Protein AF-A0A7Y2FNI1-F1 (afdb_monomer_lite)

Structure (mmCIF, N/CA/C/O backbone):
data_AF-A0A7Y2FNI1-F1
#
_entry.id   AF-A0A7Y2FNI1-F1
#
loop_
_atom_site.group_PDB
_atom_site.id
_atom_site.type_symbol
_atom_site.label_atom_id
_atom_site.label_alt_id
_atom_site.label_comp_id
_atom_site.label_asym_id
_atom_site.label_entity_id
_atom_site.label_seq_id
_atom_site.pdbx_PDB_ins_code
_atom_site.Cartn_x
_atom_site.Cartn_y
_atom_site.Cartn_z
_atom_site.occupancy
_atom_site.B_iso_or_equiv
_atom_site.auth_seq_id
_atom_site.auth_comp_id
_atom_site.auth_asym_id
_atom_site.auth_atom_id
_atom_site.pdbx_PDB_model_num
ATOM 1 N N . MET A 1 1 ? 23.665 -2.344 18.183 1.00 38.59 1 MET A N 1
ATOM 2 C CA . MET A 1 1 ? 23.644 -3.792 17.888 1.00 38.59 1 MET A CA 1
ATOM 3 C C . MET A 1 1 ? 22.760 -4.470 18.927 1.00 38.59 1 MET A C 1
ATOM 5 O O . MET A 1 1 ? 23.181 -4.604 20.062 1.00 38.59 1 MET A O 1
ATOM 9 N N . LEU A 1 2 ? 21.514 -4.794 18.573 1.00 38.06 2 LEU A N 1
ATOM 10 C CA . LEU A 1 2 ? 20.524 -5.437 19.449 1.00 38.06 2 LEU A CA 1
ATOM 11 C C . LEU A 1 2 ? 19.905 -6.612 18.679 1.00 38.06 2 LEU A C 1
ATOM 13 O O . LEU A 1 2 ? 18.823 -6.511 18.116 1.00 38.06 2 LEU A O 1
ATOM 17 N N . HIS A 1 3 ? 20.647 -7.713 18.609 1.00 41.38 3 HIS A N 1
ATOM 18 C CA . HIS A 1 3 ? 20.169 -9.014 18.148 1.00 41.38 3 HIS A CA 1
ATOM 19 C C . HIS A 1 3 ? 20.350 -9.983 19.311 1.00 41.38 3 HIS A C 1
ATOM 21 O O . HIS A 1 3 ? 21.485 -10.358 19.574 1.00 41.38 3 HIS A O 1
ATOM 27 N N . ALA A 1 4 ? 19.263 -10.325 20.015 1.00 44.88 4 ALA A N 1
ATOM 28 C CA . ALA A 1 4 ? 19.059 -11.611 20.707 1.00 44.88 4 ALA A CA 1
ATOM 29 C C . ALA A 1 4 ? 17.955 -11.503 21.775 1.00 44.88 4 ALA A C 1
ATOM 31 O O . ALA A 1 4 ? 18.249 -11.418 22.962 1.00 44.88 4 ALA A O 1
ATOM 32 N N . ARG A 1 5 ? 16.671 -11.545 21.387 1.00 44.91 5 ARG A N 1
ATOM 33 C CA . ARG A 1 5 ? 15.574 -11.882 22.327 1.00 44.91 5 ARG A CA 1
ATOM 34 C C . ARG A 1 5 ? 14.490 -12.783 21.712 1.00 44.91 5 ARG A C 1
ATOM 36 O O . ARG A 1 5 ? 13.343 -12.717 22.123 1.00 44.91 5 ARG A O 1
ATOM 43 N N . PHE A 1 6 ? 14.854 -13.648 20.760 1.00 43.12 6 PHE A N 1
ATOM 44 C CA . PHE A 1 6 ? 13.922 -14.613 20.142 1.00 43.12 6 PHE A CA 1
ATOM 45 C C . PHE A 1 6 ? 14.149 -16.087 20.532 1.00 43.12 6 PHE A C 1
ATOM 47 O O . PHE A 1 6 ? 13.402 -16.953 20.097 1.00 43.12 6 PHE A O 1
ATOM 54 N N . ALA A 1 7 ? 15.126 -16.406 21.385 1.00 39.47 7 ALA A N 1
ATOM 55 C CA . ALA A 1 7 ? 15.534 -17.796 21.634 1.00 39.47 7 ALA A CA 1
ATOM 56 C C . ALA A 1 7 ? 14.990 -18.429 22.934 1.00 39.47 7 ALA A C 1
ATOM 58 O O . ALA A 1 7 ? 15.611 -19.344 23.466 1.00 39.47 7 ALA A O 1
ATOM 59 N N . ALA A 1 8 ? 13.863 -17.957 23.477 1.00 40.62 8 ALA A N 1
ATOM 60 C CA . ALA A 1 8 ? 13.325 -18.485 24.742 1.00 40.62 8 ALA A CA 1
ATOM 61 C C . ALA A 1 8 ? 12.080 -19.379 24.595 1.00 40.62 8 ALA A C 1
ATOM 63 O O . ALA A 1 8 ? 11.572 -19.856 25.603 1.00 40.62 8 ALA A O 1
ATOM 64 N N . TRP A 1 9 ? 11.581 -19.623 23.377 1.00 45.25 9 TRP A N 1
ATOM 65 C CA . TRP A 1 9 ? 10.277 -20.279 23.186 1.00 45.25 9 TRP A CA 1
ATOM 66 C C . TRP A 1 9 ? 10.326 -21.749 22.735 1.00 45.25 9 TRP A C 1
ATOM 68 O O . TRP A 1 9 ? 9.286 -22.372 22.572 1.00 45.25 9 TRP A O 1
ATOM 78 N N . LEU A 1 10 ? 11.514 -22.338 22.560 1.00 49.41 10 LEU A N 1
ATOM 79 C CA . LEU A 1 10 ? 11.667 -23.724 22.093 1.00 49.41 10 LEU A CA 1
ATOM 80 C C . LEU A 1 10 ? 12.663 -24.510 22.947 1.00 49.41 10 LEU A C 1
ATOM 82 O O . LEU A 1 10 ? 13.714 -24.935 22.469 1.00 49.41 10 LEU A O 1
ATOM 86 N N . ARG A 1 11 ? 12.340 -24.733 24.222 1.00 34.56 11 ARG A N 1
ATOM 87 C CA . ARG A 1 11 ? 12.995 -25.800 24.983 1.00 34.56 11 ARG A CA 1
ATOM 88 C C . ARG A 1 11 ? 11.937 -26.757 25.515 1.00 34.56 11 ARG A C 1
ATOM 90 O O . ARG A 1 11 ? 11.297 -26.498 26.525 1.00 34.56 11 ARG A O 1
ATOM 97 N N . SER A 1 12 ? 11.755 -27.847 24.774 1.00 39.91 12 SER A N 1
ATOM 98 C CA . SER A 1 12 ? 11.073 -29.046 25.248 1.00 39.91 12 SER A CA 1
ATOM 99 C C . SER A 1 12 ? 11.993 -29.715 26.265 1.00 39.91 12 SER A C 1
ATOM 101 O O . SER A 1 12 ? 13.094 -30.129 25.908 1.00 39.91 12 SER A O 1
ATOM 103 N N . ALA A 1 13 ? 11.578 -29.762 27.526 1.00 36.84 13 ALA A N 1
ATOM 104 C CA . ALA A 1 13 ? 12.249 -30.525 28.567 1.00 36.84 13 ALA A CA 1
ATOM 105 C C . ALA A 1 13 ? 11.285 -31.618 29.035 1.00 36.84 13 ALA A C 1
ATOM 107 O O . ALA A 1 13 ? 10.351 -31.351 29.787 1.00 36.84 13 ALA A O 1
ATOM 108 N N . SER A 1 14 ? 11.503 -32.832 28.537 1.00 36.66 14 SER A N 1
ATOM 109 C CA . SER A 1 14 ? 11.112 -34.060 29.224 1.00 36.66 14 SER A CA 1
ATOM 110 C C . SER A 1 14 ? 12.383 -34.619 29.837 1.00 36.66 14 SER A C 1
ATOM 112 O O . SER A 1 14 ? 13.355 -34.820 29.114 1.00 36.66 14 SER A O 1
ATOM 114 N N . ASP A 1 15 ? 12.408 -34.742 31.159 1.00 37.00 15 ASP A N 1
ATOM 115 C CA . ASP A 1 15 ? 12.504 -36.033 31.848 1.00 37.00 15 ASP A CA 1
ATOM 116 C C . ASP A 1 15 ? 12.409 -35.779 33.363 1.00 37.00 15 ASP A C 1
ATOM 118 O O . ASP A 1 15 ? 13.076 -34.912 33.925 1.00 37.00 15 ASP A O 1
ATOM 122 N N . ALA A 1 16 ? 11.475 -36.480 34.001 1.00 35.62 16 ALA A N 1
ATOM 123 C CA . ALA A 1 16 ? 11.151 -36.432 35.430 1.00 35.62 16 ALA A CA 1
ATOM 124 C C . ALA A 1 16 ? 11.892 -37.570 36.181 1.00 35.62 16 ALA A C 1
ATOM 126 O O . ALA A 1 16 ? 12.586 -38.341 35.517 1.00 35.62 16 ALA A O 1
ATOM 127 N N . PRO A 1 17 ? 11.625 -37.871 37.474 1.00 57.72 17 PRO A N 1
ATOM 128 C CA . PRO A 1 17 ? 11.265 -37.050 38.650 1.00 57.72 17 PRO A CA 1
ATOM 129 C C . PRO A 1 17 ? 12.126 -37.394 39.902 1.00 57.72 17 PRO A C 1
ATOM 131 O O . PRO A 1 17 ? 12.690 -38.473 39.973 1.00 57.72 17 PRO A O 1
ATOM 134 N N . GLU A 1 18 ? 12.135 -36.547 40.941 1.00 33.44 18 GLU A N 1
ATOM 135 C CA . GLU A 1 18 ? 12.255 -36.940 42.373 1.00 33.44 18 GLU A CA 1
ATOM 136 C C . GLU A 1 18 ? 11.981 -35.685 43.238 1.00 33.44 18 GLU A C 1
ATOM 138 O O . GLU A 1 18 ? 12.605 -34.648 43.039 1.00 33.44 18 GLU A O 1
ATOM 143 N N . SER A 1 19 ? 10.819 -35.593 43.906 1.00 37.69 19 SER A N 1
ATOM 144 C CA . SER A 1 19 ? 10.563 -35.875 45.341 1.00 37.69 19 SER A CA 1
ATOM 145 C C . SER A 1 19 ? 11.470 -35.056 46.287 1.00 37.69 19 SER A C 1
ATOM 147 O O . SER A 1 19 ? 12.682 -35.116 46.164 1.00 37.69 19 SER A O 1
ATOM 149 N N . SER A 1 20 ? 11.013 -34.279 47.270 1.00 41.91 20 SER A N 1
ATOM 150 C CA . SER A 1 20 ? 9.740 -34.221 47.985 1.00 41.91 20 SER A CA 1
ATOM 151 C C . SER A 1 20 ? 9.609 -32.869 48.710 1.00 41.91 20 SER A C 1
ATOM 153 O O . SER A 1 20 ? 10.580 -32.128 48.850 1.00 41.91 20 SER A O 1
ATOM 155 N N . ASP A 1 21 ? 8.391 -32.622 49.183 1.00 41.91 21 ASP A N 1
ATOM 156 C CA . ASP A 1 21 ? 8.018 -31.733 50.281 1.00 41.91 21 ASP A CA 1
ATOM 157 C C . ASP A 1 21 ? 8.122 -30.211 50.122 1.00 41.91 21 ASP A C 1
ATOM 159 O O . ASP A 1 21 ? 9.176 -29.581 50.110 1.00 41.91 21 ASP A O 1
ATOM 163 N N . GLY A 1 22 ? 6.931 -29.607 50.166 1.00 47.88 22 GLY A N 1
ATOM 164 C CA . GLY A 1 22 ? 6.750 -28.234 50.615 1.00 47.88 22 GLY A CA 1
ATOM 165 C C . GLY A 1 22 ? 6.473 -27.232 49.505 1.00 47.88 22 GLY A C 1
ATOM 166 O O . GLY A 1 22 ? 7.314 -26.381 49.237 1.00 47.88 22 GLY A O 1
ATOM 167 N N . ARG A 1 23 ? 5.272 -27.294 48.908 1.00 40.66 23 ARG A N 1
ATOM 168 C CA . ARG A 1 23 ? 4.500 -26.137 48.389 1.00 40.66 23 ARG A CA 1
ATOM 169 C C . ARG A 1 23 ? 3.162 -26.611 47.808 1.00 40.66 23 ARG A C 1
ATOM 171 O O . ARG A 1 23 ? 2.952 -26.667 46.602 1.00 40.66 23 ARG A O 1
ATOM 178 N N . GLN A 1 24 ? 2.236 -26.960 48.696 1.00 50.84 24 GLN A N 1
ATOM 179 C CA . GLN A 1 24 ? 0.811 -26.979 48.370 1.00 50.84 24 GLN A CA 1
ATOM 180 C C . GLN A 1 24 ? 0.297 -25.534 48.355 1.00 50.84 24 GLN A C 1
ATOM 182 O O . GLN A 1 24 ? 0.048 -24.964 49.411 1.00 50.84 24 GLN A O 1
ATOM 187 N N . ALA A 1 25 ? 0.220 -24.943 47.163 1.00 49.81 25 ALA A N 1
ATOM 188 C CA . ALA A 1 25 ? -0.716 -23.893 46.732 1.00 49.81 25 ALA A CA 1
ATOM 189 C C . ALA A 1 25 ? -0.220 -23.358 45.376 1.00 49.81 25 ALA A C 1
ATOM 191 O O . ALA A 1 25 ? 0.980 -23.152 45.243 1.00 49.81 25 ALA A O 1
ATOM 192 N N . TYR A 1 26 ? -1.128 -23.092 44.427 1.00 47.94 26 TYR A N 1
ATOM 193 C CA . TYR A 1 26 ? -0.936 -22.400 43.127 1.00 47.94 26 TYR A CA 1
ATOM 194 C C . TYR A 1 26 ? -0.986 -23.187 41.804 1.00 47.94 26 TYR A C 1
ATOM 196 O O . TYR A 1 26 ? -0.573 -22.635 40.789 1.00 47.94 26 TYR A O 1
ATOM 204 N N . HIS A 1 27 ? -1.558 -24.395 41.716 1.00 41.38 27 HIS A N 1
ATOM 205 C CA . HIS A 1 27 ? -1.738 -25.028 40.388 1.00 41.38 27 HIS A CA 1
ATOM 206 C C . HIS A 1 27 ? -3.110 -25.658 40.096 1.00 41.38 27 HIS A C 1
ATOM 208 O O . HIS A 1 27 ? -3.254 -26.315 39.067 1.00 41.38 27 HIS A O 1
ATOM 214 N N . SER A 1 28 ? -4.139 -25.433 40.918 1.00 41.34 28 SER A N 1
ATOM 215 C CA . SER A 1 28 ? -5.481 -25.979 40.651 1.00 41.34 28 SER A CA 1
ATOM 216 C C . SER A 1 28 ? -6.312 -25.193 39.628 1.00 41.34 28 SER A C 1
ATOM 218 O O . SER A 1 28 ? -7.216 -25.774 39.041 1.00 41.34 28 SER A O 1
ATOM 220 N N . ASP A 1 29 ? -5.982 -23.934 39.324 1.00 45.41 29 ASP A N 1
ATOM 221 C CA . ASP A 1 29 ? -6.960 -23.043 38.666 1.00 45.41 29 ASP A CA 1
ATOM 222 C C . ASP A 1 29 ? -6.675 -22.780 37.174 1.00 45.41 29 ASP A C 1
ATOM 224 O O . ASP A 1 29 ? -7.366 -22.005 36.522 1.00 45.41 29 ASP A O 1
ATOM 228 N N . ILE A 1 30 ? -5.668 -23.431 36.576 1.00 46.47 30 ILE A N 1
ATOM 229 C CA . ILE A 1 30 ? -5.339 -23.218 35.149 1.00 46.47 30 ILE A CA 1
ATOM 230 C C . ILE A 1 30 ? -6.313 -23.961 34.215 1.00 46.47 30 ILE A C 1
ATOM 232 O O . ILE A 1 30 ? -6.437 -23.609 33.044 1.00 46.47 30 ILE A O 1
ATOM 236 N N . ARG A 1 31 ? -7.033 -24.979 34.708 1.00 43.94 31 ARG A N 1
ATOM 237 C CA . ARG A 1 31 ? -7.965 -25.776 33.887 1.00 43.94 31 ARG A CA 1
ATOM 238 C C . ARG A 1 31 ? -9.386 -25.210 33.796 1.00 43.94 31 ARG A C 1
ATOM 240 O O . ARG A 1 31 ? -10.165 -25.736 33.011 1.00 43.94 31 ARG A O 1
ATOM 247 N N . GLU A 1 32 ? -9.691 -24.131 34.516 1.00 44.28 32 GLU A N 1
ATOM 248 C CA . GLU A 1 32 ? -10.993 -23.444 34.464 1.00 44.28 32 GLU A CA 1
ATOM 249 C C . GLU A 1 32 ? -10.918 -22.020 33.906 1.00 44.28 32 GLU A C 1
ATOM 251 O O . GLU A 1 32 ? -11.880 -21.263 33.987 1.00 44.28 32 GLU A O 1
ATOM 256 N N . LEU A 1 33 ? -9.836 -21.669 33.208 1.00 42.22 33 LEU A N 1
ATOM 257 C CA . LEU A 1 33 ? -9.948 -20.642 32.176 1.00 42.22 33 LEU A CA 1
ATOM 258 C C . LEU A 1 33 ? -10.672 -21.275 30.983 1.00 42.22 33 LEU A C 1
ATOM 260 O O . LEU A 1 33 ? -10.068 -21.565 29.948 1.00 42.22 33 LEU A O 1
ATOM 264 N N . SER A 1 34 ? -11.981 -21.523 31.132 1.00 42.56 34 SER A N 1
ATOM 265 C CA . SER A 1 34 ? -12.841 -21.567 29.958 1.00 42.56 34 SER A CA 1
ATOM 266 C C . SER A 1 34 ? -12.546 -20.282 29.209 1.00 42.56 34 SER A C 1
ATOM 268 O O . SER A 1 34 ? -12.574 -19.214 29.822 1.00 42.56 34 SER A O 1
ATOM 270 N N . ALA A 1 35 ? -12.192 -20.377 27.928 1.00 43.19 35 ALA A N 1
ATOM 271 C CA . ALA A 1 35 ? -12.181 -19.202 27.081 1.00 43.19 35 ALA A CA 1
ATOM 272 C C . ALA A 1 35 ? -13.551 -18.551 27.272 1.00 43.19 35 ALA A C 1
ATOM 274 O O . ALA A 1 35 ? -14.548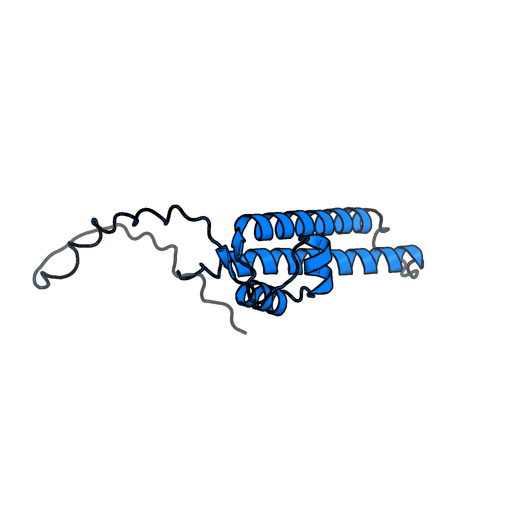 -19.139 26.845 1.00 43.19 35 ALA A O 1
ATOM 275 N N . ASP A 1 36 ? -13.590 -17.422 27.993 1.00 39.41 36 ASP A N 1
ATOM 276 C CA . ASP A 1 36 ? -14.797 -16.620 28.135 1.00 39.41 36 ASP A CA 1
ATOM 277 C C . ASP A 1 36 ? -15.415 -16.550 26.746 1.00 39.41 36 ASP A C 1
ATOM 279 O O . ASP A 1 36 ? -14.657 -16.332 25.790 1.00 39.41 36 ASP A O 1
ATOM 283 N N . PRO A 1 37 ? -16.718 -16.837 26.591 1.00 43.94 37 PRO A N 1
ATOM 284 C CA . PRO A 1 37 ? -17.359 -16.821 25.291 1.00 43.94 37 PRO A CA 1
ATOM 285 C C . PRO A 1 37 ? -17.011 -15.484 24.657 1.00 43.94 37 PRO A C 1
ATOM 287 O O . PRO A 1 37 ? -17.417 -14.435 25.155 1.00 43.94 37 PRO A O 1
ATOM 290 N N . TRP A 1 38 ? -16.157 -15.536 23.632 1.00 41.09 38 TRP A N 1
ATOM 291 C CA . TRP A 1 38 ? -15.653 -14.348 22.971 1.00 41.09 38 TRP A CA 1
ATOM 292 C C . TRP A 1 38 ? -16.890 -13.556 22.594 1.00 41.09 38 TRP A C 1
ATOM 294 O O . TRP A 1 38 ? -17.772 -14.104 21.929 1.00 41.09 38 TRP A O 1
ATOM 304 N N . SER A 1 39 ? -16.972 -12.333 23.119 1.00 45.00 39 SER A N 1
ATOM 305 C CA . SER A 1 39 ? -18.027 -11.365 22.854 1.00 45.00 39 SER A CA 1
ATOM 306 C C . SER A 1 39 ? -18.577 -11.580 21.448 1.00 45.00 39 SER A C 1
ATOM 308 O O . SER A 1 39 ? -17.846 -11.506 20.462 1.00 45.00 39 SER A O 1
ATOM 310 N N . THR A 1 40 ? -19.867 -11.908 21.346 1.00 49.12 40 THR A N 1
ATOM 311 C CA . THR A 1 40 ? -20.567 -12.136 20.066 1.00 49.12 40 THR A CA 1
ATOM 312 C C . THR A 1 40 ? -20.549 -10.900 19.155 1.00 49.12 40 THR A C 1
ATOM 314 O O . THR A 1 40 ? -21.081 -10.926 18.044 1.00 49.12 40 THR A O 1
ATOM 317 N N . HIS A 1 41 ? -19.974 -9.796 19.630 1.00 55.09 41 HIS A N 1
ATOM 318 C CA . HIS A 1 41 ? -19.783 -8.561 18.907 1.00 55.09 41 HIS A CA 1
ATOM 319 C C . HIS A 1 41 ? -18.457 -8.604 18.142 1.00 55.09 41 HIS A C 1
ATOM 321 O O . HIS A 1 41 ? -17.384 -8.789 18.710 1.00 55.09 41 HIS A O 1
ATOM 327 N N . LEU A 1 42 ? -18.538 -8.413 16.822 1.00 57.53 42 LEU A N 1
ATOM 328 C CA . LEU A 1 42 ? -17.356 -8.254 15.977 1.00 57.53 42 LEU A CA 1
ATOM 329 C C . LEU A 1 42 ? -16.461 -7.127 16.528 1.00 57.53 42 LEU A C 1
ATOM 331 O O . LEU A 1 42 ? -16.985 -6.077 16.929 1.00 57.53 42 LEU A O 1
ATOM 335 N N . PRO A 1 43 ? -15.125 -7.298 16.514 1.00 66.25 43 PRO A N 1
ATOM 336 C CA . PRO A 1 43 ? -14.201 -6.271 16.970 1.00 66.25 43 PRO A CA 1
ATOM 337 C C . PRO A 1 43 ? -14.471 -4.979 16.204 1.00 66.25 43 PRO A C 1
ATOM 339 O O . PRO A 1 43 ? -14.479 -4.954 14.972 1.00 66.25 43 PRO A O 1
ATOM 342 N N . THR A 1 44 ? -14.729 -3.901 16.935 1.00 73.00 44 THR A N 1
ATOM 343 C CA . THR A 1 44 ? -15.128 -2.631 16.338 1.00 73.00 44 THR A CA 1
ATOM 344 C C . THR A 1 44 ? -14.029 -1.601 16.537 1.00 73.00 44 THR A C 1
ATOM 346 O O . THR A 1 44 ? -13.678 -1.272 17.667 1.00 73.00 44 THR A O 1
ATOM 349 N N . ALA A 1 45 ? -13.482 -1.086 15.437 1.00 75.06 45 ALA A N 1
ATOM 350 C CA . ALA A 1 45 ? -12.437 -0.073 15.487 1.00 75.06 45 ALA A CA 1
ATOM 351 C C . ALA A 1 45 ? -13.062 1.302 15.763 1.00 75.06 45 ALA A C 1
ATOM 353 O O . ALA A 1 45 ? -13.948 1.740 15.017 1.00 75.06 45 ALA A O 1
ATOM 354 N N . ARG A 1 46 ? -12.590 1.997 16.808 1.00 81.75 46 ARG A N 1
ATOM 355 C CA . ARG A 1 46 ? -12.986 3.388 17.076 1.00 81.75 46 ARG A CA 1
ATOM 356 C C . ARG A 1 46 ? -12.162 4.330 16.196 1.00 81.75 46 ARG A C 1
ATOM 358 O O . ARG A 1 46 ? -11.016 4.045 15.852 1.00 81.75 46 ARG A O 1
ATOM 365 N N . GLY A 1 47 ? -12.699 5.507 15.873 1.00 82.12 47 GLY A N 1
ATOM 366 C CA . GLY A 1 47 ? -12.003 6.493 15.029 1.00 82.12 47 GLY A CA 1
ATOM 367 C C . GLY A 1 47 ? -10.581 6.851 15.499 1.00 82.12 47 GLY A C 1
ATOM 368 O O . GLY A 1 47 ? -9.668 6.947 14.678 1.00 82.12 47 GLY A O 1
ATOM 369 N N . ARG A 1 48 ? -10.363 6.976 16.818 1.00 83.56 48 ARG A N 1
ATOM 370 C CA . ARG A 1 48 ? -9.040 7.250 17.419 1.00 83.56 48 ARG A CA 1
ATOM 371 C C . ARG A 1 48 ? -8.017 6.160 17.112 1.00 83.56 48 ARG A C 1
ATOM 373 O O . ARG A 1 48 ? -6.826 6.431 16.943 1.00 83.56 48 ARG A O 1
ATOM 380 N N . ASP A 1 49 ? -8.480 4.928 17.054 1.00 84.50 49 ASP A N 1
ATOM 381 C CA . ASP A 1 49 ? -7.612 3.793 16.858 1.00 84.50 49 ASP A CA 1
ATOM 382 C C . ASP A 1 49 ? -7.174 3.652 15.409 1.00 84.50 49 ASP A C 1
ATOM 384 O O . ASP A 1 49 ? -6.002 3.404 15.129 1.00 84.50 49 ASP A O 1
ATOM 388 N N . VAL A 1 50 ? -8.110 3.888 14.488 1.00 87.31 50 VAL A N 1
ATOM 389 C CA . VAL A 1 50 ? -7.817 3.965 13.058 1.00 87.31 50 VAL A CA 1
ATOM 390 C C . VAL A 1 50 ? -6.806 5.081 12.798 1.00 87.31 50 VAL A C 1
ATOM 392 O O . VAL A 1 50 ? -5.813 4.852 12.114 1.00 87.31 50 VAL A O 1
ATOM 395 N N . GLN A 1 51 ? -6.981 6.254 13.417 1.00 88.38 51 GLN A N 1
ATOM 396 C CA . GLN A 1 51 ? -6.010 7.353 13.327 1.00 88.38 51 GLN A CA 1
ATOM 397 C C . GLN A 1 51 ? -4.627 6.962 13.864 1.00 88.38 51 GLN A C 1
ATOM 399 O O . GLN A 1 51 ? -3.609 7.295 13.257 1.00 88.38 51 GLN A O 1
ATOM 404 N N . SER A 1 52 ? -4.578 6.234 14.980 1.00 88.50 52 SER A N 1
ATOM 405 C CA . SER A 1 52 ? -3.317 5.775 15.573 1.00 88.50 52 SER A CA 1
ATOM 406 C C . SER A 1 52 ? -2.621 4.744 14.676 1.00 88.50 52 SER A C 1
ATOM 408 O O . SER A 1 52 ? -1.419 4.848 14.433 1.00 88.50 52 SER A O 1
ATOM 410 N N . ALA A 1 53 ? -3.371 3.791 14.115 1.00 90.44 53 ALA A N 1
ATOM 411 C CA . ALA A 1 53 ? -2.860 2.811 13.157 1.00 90.44 53 ALA A CA 1
ATOM 412 C C . ALA A 1 53 ? -2.336 3.478 11.876 1.00 90.44 53 ALA A C 1
ATOM 414 O O . ALA A 1 53 ? -1.266 3.116 11.386 1.00 90.44 53 ALA A O 1
A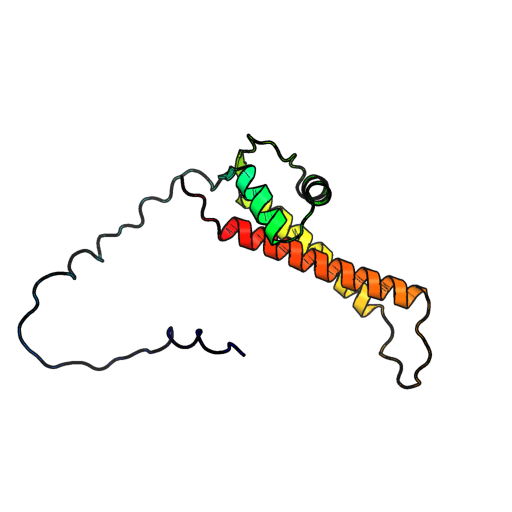TOM 415 N N . MET A 1 54 ? -3.042 4.484 11.357 1.00 91.50 54 MET A N 1
ATOM 416 C CA . MET A 1 54 ? -2.595 5.283 10.214 1.00 91.50 54 MET A CA 1
ATOM 417 C C . MET A 1 54 ? -1.287 6.018 10.497 1.00 91.50 54 MET A C 1
ATOM 419 O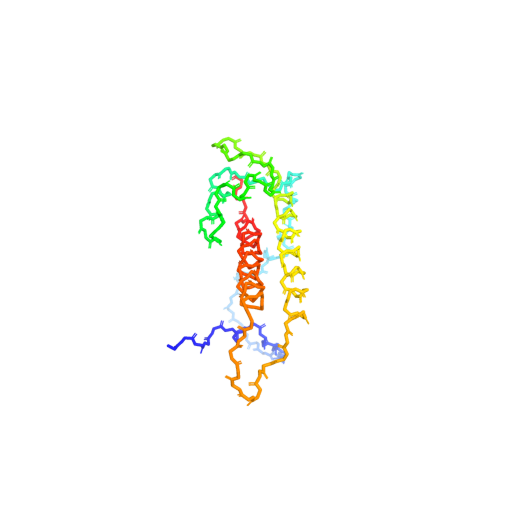 O . MET A 1 54 ? -0.357 5.956 9.698 1.00 91.50 54 MET A O 1
ATOM 423 N N . TRP A 1 55 ? -1.189 6.672 11.657 1.00 90.19 55 TRP A N 1
ATOM 424 C CA . TRP A 1 55 ? 0.026 7.374 12.063 1.00 90.19 55 TRP A CA 1
ATOM 425 C C . TRP A 1 55 ? 1.232 6.431 12.138 1.00 90.19 55 TRP A C 1
ATOM 427 O O . TRP A 1 55 ? 2.296 6.743 11.610 1.00 90.19 55 TRP A O 1
ATOM 437 N N . LEU A 1 56 ? 1.055 5.252 12.743 1.00 90.38 56 LEU A N 1
ATOM 438 C CA . LEU A 1 56 ? 2.116 4.249 12.878 1.00 90.38 56 LEU A CA 1
ATOM 439 C C . LEU A 1 56 ? 2.536 3.626 11.541 1.00 90.38 56 LEU A C 1
ATOM 441 O O . LEU A 1 56 ? 3.692 3.242 11.379 1.00 90.38 56 LEU A O 1
ATOM 445 N N . SER A 1 57 ? 1.607 3.516 10.594 1.00 91.44 57 SER A N 1
ATOM 446 C CA . SER A 1 57 ? 1.848 2.913 9.278 1.00 91.44 57 SER A CA 1
ATOM 447 C C . SER A 1 57 ? 2.281 3.912 8.204 1.00 91.44 57 SER A C 1
ATOM 449 O O . SER A 1 57 ? 2.769 3.501 7.153 1.00 91.44 57 SER A O 1
ATOM 451 N N . GLY A 1 58 ? 2.129 5.215 8.452 1.00 92.25 58 GLY A N 1
ATOM 452 C CA . GLY A 1 58 ? 2.397 6.261 7.467 1.00 92.25 58 GLY A CA 1
ATOM 453 C C . GLY A 1 58 ? 1.323 6.385 6.380 1.00 92.25 58 GLY A C 1
ATOM 454 O O . GLY A 1 58 ? 1.598 6.961 5.329 1.00 92.25 58 GLY A O 1
ATOM 455 N N . VAL A 1 59 ? 0.115 5.858 6.610 1.00 93.50 59 VAL A N 1
ATOM 456 C CA . VAL A 1 59 ? -1.029 6.004 5.694 1.00 93.50 59 VAL A CA 1
ATOM 457 C C . VAL A 1 59 ? -1.717 7.345 5.952 1.00 93.50 59 VAL A C 1
ATOM 459 O O . VAL A 1 59 ? -2.093 7.655 7.083 1.00 93.50 59 VAL A O 1
ATOM 462 N N . SER A 1 60 ? -1.893 8.163 4.911 1.00 91.75 60 SER A N 1
ATOM 463 C CA . SER A 1 60 ? -2.562 9.460 5.055 1.00 91.75 60 SER A CA 1
ATOM 464 C C . SER A 1 60 ? -4.083 9.307 5.182 1.00 91.75 60 SER A C 1
ATOM 466 O O . SER A 1 60 ? -4.671 8.330 4.719 1.00 91.75 60 SER A O 1
ATOM 468 N N . SER A 1 61 ? -4.758 10.292 5.783 1.00 89.50 61 SER A N 1
ATOM 469 C CA . SER A 1 61 ? -6.229 10.300 5.882 1.00 89.50 61 SER A CA 1
ATOM 470 C C . SER A 1 61 ? -6.923 10.355 4.529 1.00 89.50 61 SER A C 1
ATOM 472 O O . SER A 1 61 ? -8.005 9.790 4.376 1.00 89.50 61 SER A O 1
ATOM 474 N N . ARG A 1 62 ? -6.287 10.997 3.548 1.00 90.25 62 ARG A N 1
ATOM 475 C CA . ARG A 1 62 ? -6.758 11.037 2.168 1.00 90.25 62 ARG A CA 1
ATOM 476 C C . ARG A 1 62 ? -6.721 9.645 1.541 1.00 90.25 62 ARG A C 1
ATOM 478 O O . ARG A 1 62 ? -7.751 9.189 1.057 1.00 90.25 62 ARG A O 1
ATOM 485 N N . ASP A 1 63 ? -5.572 8.973 1.603 1.00 91.06 63 ASP A N 1
ATOM 486 C CA . ASP A 1 63 ? -5.401 7.643 1.002 1.00 91.06 63 ASP A CA 1
ATOM 487 C C . ASP A 1 63 ? -6.299 6.614 1.697 1.00 91.06 63 ASP A C 1
ATOM 489 O O . ASP A 1 63 ? -6.911 5.768 1.049 1.00 91.06 63 ASP A O 1
ATOM 493 N N . PHE A 1 64 ? -6.447 6.730 3.022 1.00 90.75 64 PHE A N 1
ATOM 494 C CA . PHE A 1 64 ? -7.393 5.928 3.790 1.00 90.75 64 PHE A CA 1
ATOM 495 C C . PHE A 1 64 ? -8.830 6.079 3.291 1.00 90.75 64 PHE A C 1
ATOM 497 O O . PHE A 1 64 ? -9.485 5.079 2.993 1.00 90.75 64 PHE A O 1
ATOM 504 N N . ALA A 1 65 ? -9.317 7.316 3.180 1.00 89.25 65 ALA A N 1
ATOM 505 C CA . ALA A 1 65 ? -10.681 7.579 2.739 1.00 89.25 65 ALA A CA 1
ATOM 506 C C . ALA A 1 65 ? -10.927 7.088 1.303 1.00 89.25 65 ALA A C 1
ATOM 508 O O . ALA A 1 65 ? -11.993 6.546 1.024 1.00 89.25 65 ALA A O 1
ATOM 509 N N . GLU A 1 66 ? -9.940 7.231 0.416 1.00 89.25 66 GLU A N 1
ATOM 510 C CA . GLU A 1 66 ? -10.020 6.783 -0.978 1.00 89.25 66 GLU A CA 1
ATOM 511 C C . GLU A 1 66 ? -10.080 5.253 -1.101 1.00 89.25 66 GLU A C 1
ATOM 513 O O . GLU A 1 66 ? -10.902 4.720 -1.845 1.00 89.25 66 GLU A O 1
ATOM 518 N N . VAL A 1 67 ? -9.243 4.534 -0.349 1.00 88.62 67 VAL A N 1
ATOM 519 C CA . VAL A 1 67 ? -9.105 3.073 -0.470 1.00 88.62 67 VAL A CA 1
ATOM 520 C C . VAL A 1 67 ? -10.146 2.314 0.346 1.00 88.62 67 VAL A C 1
ATOM 522 O O . VAL A 1 67 ? -10.707 1.320 -0.118 1.00 88.62 67 VAL A O 1
ATOM 525 N N . VAL A 1 68 ? -10.386 2.746 1.583 1.00 86.00 68 VAL A N 1
ATOM 526 C CA . VAL A 1 68 ? -11.283 2.050 2.514 1.00 86.00 68 VAL A CA 1
ATOM 527 C C . VAL A 1 68 ? -12.723 2.541 2.352 1.00 86.00 68 VAL A C 1
ATOM 529 O O . VAL A 1 68 ? -13.657 1.811 2.683 1.00 86.00 68 VAL A O 1
ATOM 532 N N . GLY A 1 69 ? -12.927 3.741 1.796 1.00 81.25 69 GLY A N 1
ATOM 533 C CA . GLY A 1 69 ? -14.257 4.316 1.577 1.00 81.25 69 GLY A CA 1
ATOM 534 C C . GLY A 1 69 ? -14.944 4.759 2.870 1.00 81.25 69 GLY A C 1
ATOM 535 O O . GLY A 1 69 ? -16.164 4.900 2.907 1.00 81.25 69 GLY A O 1
ATOM 536 N N . ILE A 1 70 ? -14.172 4.944 3.945 1.00 76.44 70 ILE A N 1
ATOM 537 C CA . ILE A 1 70 ? -14.670 5.320 5.267 1.00 76.44 70 ILE A CA 1
ATOM 538 C C . ILE A 1 70 ? -14.097 6.686 5.635 1.00 76.44 70 ILE A C 1
ATOM 540 O O . ILE A 1 70 ? -12.885 6.857 5.770 1.00 76.44 70 ILE A O 1
ATOM 544 N N . GLY A 1 71 ? -14.983 7.661 5.839 1.00 71.94 71 GLY A N 1
ATOM 545 C CA . GLY A 1 71 ? -14.604 8.947 6.410 1.00 71.94 71 GLY A CA 1
ATOM 546 C C . GLY A 1 71 ? -14.193 8.784 7.873 1.00 71.94 71 GLY A C 1
ATOM 547 O O . GLY A 1 71 ? -14.942 8.226 8.676 1.00 71.94 71 GLY A O 1
ATOM 548 N N . LEU A 1 72 ? -13.013 9.289 8.236 1.00 71.06 72 LEU A N 1
ATOM 549 C CA . LEU A 1 72 ? -12.591 9.347 9.635 1.00 71.06 72 LEU A CA 1
ATOM 550 C C . LEU A 1 72 ? -13.484 10.339 10.380 1.00 71.06 72 LEU A C 1
ATOM 552 O O . LEU A 1 72 ? -13.384 11.548 10.189 1.00 71.06 72 LEU A O 1
ATOM 556 N N . SER A 1 73 ? -14.349 9.811 11.238 1.00 68.19 73 SER A N 1
ATOM 557 C CA . SER A 1 73 ? -15.179 10.584 12.157 1.00 68.19 73 SER A CA 1
ATOM 558 C C . SER A 1 73 ? -14.791 10.245 13.598 1.00 68.19 73 SER A C 1
ATOM 560 O O . SER A 1 73 ? -14.441 9.092 13.871 1.00 68.19 73 SER A O 1
ATOM 562 N N . PRO A 1 74 ? -14.886 11.194 14.548 1.00 65.81 74 PRO A N 1
ATOM 563 C CA . PRO A 1 74 ? -14.713 10.910 15.974 1.00 65.81 74 PRO A CA 1
ATOM 564 C C . PRO A 1 74 ? -15.620 9.778 16.479 1.00 65.81 74 PRO A C 1
ATOM 566 O O . PRO A 1 74 ? -15.262 9.072 17.416 1.00 65.81 74 PRO A O 1
ATOM 569 N N . HIS A 1 75 ? -16.770 9.586 15.826 1.00 65.44 75 HIS A N 1
ATOM 570 C CA . HIS A 1 75 ? -17.768 8.564 16.150 1.00 65.44 75 HIS A CA 1
ATOM 571 C C . HIS A 1 75 ? -17.706 7.349 15.219 1.00 65.44 75 HIS A C 1
ATOM 573 O O . HIS A 1 75 ? -18.668 6.590 15.140 1.00 65.44 75 HIS A O 1
ATOM 579 N N . LEU A 1 76 ? -16.610 7.175 14.471 1.00 69.06 76 LEU A N 1
ATOM 580 C CA . LEU A 1 76 ? -16.447 6.002 13.625 1.00 69.06 76 LEU A CA 1
ATOM 581 C C . LEU A 1 76 ? -16.431 4.745 14.497 1.00 69.06 76 LEU A C 1
ATOM 583 O O . LEU A 1 76 ? -15.588 4.606 15.382 1.00 69.06 76 LEU A O 1
ATOM 587 N N . VAL A 1 77 ? -17.371 3.857 14.201 1.00 68.25 77 VAL A N 1
ATOM 588 C CA . VAL A 1 77 ? -17.581 2.554 14.824 1.00 68.25 77 VAL A CA 1
ATOM 589 C C . VAL A 1 77 ? -17.827 1.614 13.648 1.00 68.25 77 VAL A C 1
ATOM 591 O O . VAL A 1 77 ? -18.942 1.512 13.142 1.00 68.25 77 VAL A O 1
ATOM 594 N N . ALA A 1 78 ? -16.752 1.038 13.111 1.00 71.00 78 ALA A N 1
ATOM 595 C CA . ALA A 1 78 ? -16.808 0.145 11.956 1.00 71.00 78 ALA A CA 1
ATOM 596 C C . ALA A 1 78 ? -16.182 -1.212 12.305 1.00 71.00 78 ALA A C 1
ATOM 598 O O . ALA A 1 78 ? -15.198 -1.239 13.053 1.00 71.00 78 ALA A O 1
ATOM 599 N N . PRO A 1 79 ? -16.703 -2.331 11.761 1.00 76.31 79 PRO A N 1
ATOM 600 C CA . PRO A 1 79 ? -16.096 -3.641 11.963 1.00 76.31 79 PRO A CA 1
ATOM 601 C C . PRO A 1 79 ? -14.624 -3.607 11.541 1.00 76.31 79 PRO A C 1
ATOM 603 O O . PRO A 1 79 ? -14.310 -3.327 10.379 1.00 76.31 79 PRO A O 1
ATOM 606 N N . ALA A 1 80 ? -13.721 -3.870 12.486 1.00 82.25 80 ALA A N 1
ATOM 607 C CA . ALA A 1 80 ? -12.280 -3.810 12.263 1.00 82.25 80 ALA A CA 1
ATOM 608 C C . ALA A 1 80 ? -11.862 -4.779 11.149 1.00 82.25 80 ALA A C 1
ATOM 610 O O . ALA A 1 80 ? -11.026 -4.435 10.316 1.00 82.25 80 ALA A O 1
ATOM 611 N N . ASP A 1 81 ? -12.523 -5.934 11.065 1.00 84.19 81 ASP A N 1
ATOM 612 C CA . ASP A 1 81 ? -12.273 -6.953 10.045 1.00 84.19 81 ASP A CA 1
ATOM 613 C C . ASP A 1 81 ? -12.492 -6.432 8.621 1.00 84.19 81 ASP A C 1
ATOM 615 O O . ASP A 1 81 ? -11.717 -6.747 7.719 1.00 84.19 81 ASP A O 1
ATOM 619 N N . HIS A 1 82 ? -13.501 -5.580 8.406 1.00 84.44 82 HIS A N 1
ATOM 620 C CA . HIS A 1 82 ? -13.745 -4.981 7.092 1.00 84.44 82 HIS A CA 1
ATOM 621 C C . HIS A 1 82 ? -12.623 -4.016 6.701 1.00 84.44 82 HIS A C 1
ATOM 623 O O . HIS A 1 82 ? -12.168 -4.034 5.557 1.00 84.44 82 HIS A O 1
ATOM 629 N N . ILE A 1 83 ? -12.149 -3.198 7.646 1.00 88.50 83 ILE A N 1
ATOM 630 C CA . ILE A 1 83 ? -11.032 -2.273 7.410 1.00 88.50 83 ILE A CA 1
ATOM 631 C C . ILE A 1 83 ? -9.758 -3.072 7.123 1.00 88.50 83 ILE A C 1
ATOM 633 O O . ILE A 1 83 ? -9.090 -2.828 6.120 1.00 88.50 83 ILE A O 1
ATOM 637 N N . VAL A 1 84 ? -9.461 -4.077 7.949 1.00 90.81 84 VAL A N 1
ATOM 638 C CA . VAL A 1 84 ? -8.302 -4.966 7.789 1.00 90.81 84 VAL A CA 1
ATOM 639 C C . VAL A 1 84 ? -8.327 -5.670 6.432 1.00 90.81 84 VAL A C 1
ATOM 641 O O . VAL A 1 84 ? -7.306 -5.698 5.743 1.00 90.81 84 VAL A O 1
ATOM 644 N N . ALA A 1 85 ? -9.480 -6.197 6.010 1.00 91.44 85 ALA A N 1
ATOM 645 C CA . ALA A 1 85 ? -9.630 -6.850 4.713 1.00 91.44 85 ALA A CA 1
ATOM 646 C C . ALA A 1 85 ? -9.334 -5.891 3.550 1.00 91.44 85 ALA A C 1
ATOM 648 O O . ALA A 1 85 ? -8.617 -6.259 2.620 1.00 91.44 85 ALA A O 1
ATOM 649 N N . ARG A 1 86 ? -9.819 -4.643 3.620 1.00 93.00 86 ARG A N 1
ATOM 650 C CA . ARG A 1 86 ? -9.528 -3.608 2.612 1.00 93.00 86 ARG A CA 1
ATOM 651 C C . ARG A 1 86 ? -8.050 -3.227 2.584 1.00 93.00 86 ARG A C 1
ATOM 653 O O . ARG A 1 86 ? -7.475 -3.146 1.500 1.00 93.00 86 ARG A O 1
ATOM 660 N N . CYS A 1 87 ? -7.420 -3.051 3.746 1.00 93.69 87 CYS A N 1
ATOM 661 C CA . CYS A 1 87 ? -5.988 -2.763 3.842 1.00 93.69 87 CYS A CA 1
ATOM 662 C C . CYS A 1 87 ? -5.146 -3.884 3.214 1.00 93.69 87 CYS A C 1
ATOM 664 O O . CYS A 1 87 ? -4.280 -3.604 2.388 1.00 93.69 87 CYS A O 1
ATOM 666 N N . ARG A 1 88 ? -5.438 -5.152 3.535 1.00 95.75 88 ARG A N 1
ATOM 667 C CA . ARG A 1 88 ? -4.745 -6.315 2.950 1.00 95.75 88 ARG A CA 1
ATOM 668 C C . ARG A 1 88 ? -4.953 -6.419 1.445 1.00 95.75 88 ARG A C 1
ATOM 670 O O . ARG A 1 88 ? -3.986 -6.550 0.702 1.00 95.75 88 ARG A O 1
ATOM 677 N N . GLN A 1 89 ? -6.195 -6.278 0.982 1.00 96.31 89 GLN A N 1
ATOM 678 C CA . GLN A 1 89 ? -6.502 -6.284 -0.447 1.00 96.31 89 GLN A CA 1
ATOM 679 C C . GLN A 1 89 ? -5.693 -5.212 -1.192 1.00 96.31 89 GLN A C 1
ATOM 681 O O . GLN A 1 89 ? -5.127 -5.475 -2.253 1.00 96.31 89 GLN A O 1
ATOM 686 N N . HIS A 1 90 ? -5.618 -4.000 -0.644 1.00 96.31 90 HIS A N 1
ATOM 687 C CA . HIS A 1 90 ? -4.868 -2.917 -1.269 1.00 96.31 90 HIS A CA 1
ATOM 688 C C . HIS A 1 90 ? -3.350 -3.149 -1.213 1.00 96.31 90 HIS A C 1
ATOM 690 O O . HIS A 1 90 ? -2.666 -2.941 -2.215 1.00 96.31 90 HIS A O 1
ATOM 696 N N . SER A 1 91 ? -2.833 -3.660 -0.089 1.00 97.12 91 SER A N 1
ATOM 697 C CA . SER A 1 91 ? -1.440 -4.105 0.052 1.00 97.12 91 SER A CA 1
ATOM 698 C C . SER A 1 91 ? -1.050 -5.086 -1.060 1.00 97.12 91 SER A C 1
ATOM 700 O O . SER A 1 91 ? -0.062 -4.875 -1.771 1.00 97.12 91 SER A O 1
ATOM 702 N N . GLU A 1 92 ? -1.881 -6.103 -1.299 1.00 97.69 92 GLU A N 1
ATOM 703 C CA . GLU A 1 92 ? -1.674 -7.100 -2.351 1.00 97.69 92 GLU A CA 1
ATOM 704 C C . GLU A 1 92 ? -1.708 -6.500 -3.761 1.00 97.69 92 GLU A C 1
ATOM 706 O O . GLU A 1 92 ? -0.882 -6.861 -4.605 1.00 97.69 92 GLU A O 1
ATOM 711 N N . ILE A 1 93 ? -2.634 -5.571 -4.029 1.00 97.44 93 ILE A N 1
ATOM 712 C CA . ILE A 1 93 ? -2.722 -4.863 -5.315 1.00 97.44 93 ILE A CA 1
ATOM 713 C C . ILE A 1 93 ? -1.433 -4.076 -5.573 1.00 97.44 93 ILE A C 1
ATOM 715 O O . ILE A 1 93 ? -0.838 -4.219 -6.646 1.00 97.44 93 ILE A O 1
ATOM 719 N N . CYS A 1 94 ? -0.966 -3.301 -4.590 1.00 96.62 94 CYS A N 1
ATOM 720 C CA . CYS A 1 94 ? 0.288 -2.557 -4.681 1.00 96.62 94 CYS A CA 1
ATOM 721 C C . CYS A 1 94 ? 1.481 -3.494 -4.910 1.00 96.62 94 CYS A C 1
ATOM 723 O O . CYS A 1 94 ? 2.279 -3.269 -5.822 1.00 96.62 94 CYS A O 1
ATOM 725 N N . ALA A 1 95 ? 1.575 -4.587 -4.149 1.00 97.44 95 ALA A N 1
ATOM 726 C CA . ALA A 1 95 ? 2.655 -5.562 -4.273 1.00 97.44 95 ALA A CA 1
ATOM 727 C C . ALA A 1 95 ? 2.647 -6.281 -5.633 1.00 97.44 95 ALA A C 1
ATOM 729 O O . ALA A 1 95 ? 3.701 -6.535 -6.221 1.00 97.44 9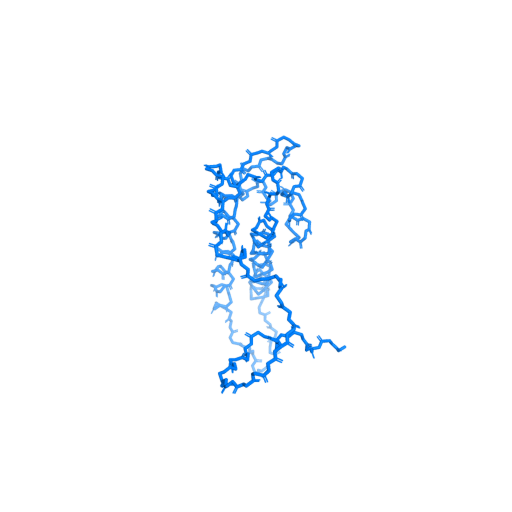5 ALA A O 1
ATOM 730 N N . ARG A 1 96 ? 1.468 -6.620 -6.168 1.00 98.06 96 ARG A N 1
ATOM 731 C CA . ARG A 1 96 ? 1.333 -7.200 -7.512 1.00 98.06 96 ARG A CA 1
ATOM 732 C C . ARG A 1 96 ? 1.787 -6.206 -8.577 1.00 98.06 96 ARG A C 1
ATOM 734 O O . ARG A 1 96 ? 2.628 -6.557 -9.399 1.00 98.06 96 ARG A O 1
ATOM 741 N N . ARG A 1 97 ? 1.312 -4.962 -8.514 1.00 97.00 97 ARG A N 1
ATOM 742 C CA . ARG A 1 97 ? 1.675 -3.931 -9.490 1.00 97.00 97 ARG A CA 1
ATOM 743 C C . ARG A 1 97 ? 3.168 -3.596 -9.460 1.00 97.00 97 ARG A C 1
ATOM 745 O O . ARG A 1 97 ? 3.789 -3.457 -10.509 1.00 97.00 97 ARG A O 1
ATOM 752 N N . ALA A 1 98 ? 3.767 -3.547 -8.271 1.00 96.31 98 ALA A N 1
ATOM 753 C CA . ALA A 1 98 ? 5.206 -3.370 -8.119 1.00 96.31 98 ALA A CA 1
ATOM 754 C C . ALA A 1 98 ? 6.007 -4.507 -8.771 1.00 96.31 98 ALA A C 1
ATOM 756 O O . ALA A 1 98 ? 7.024 -4.246 -9.415 1.00 96.31 98 ALA A O 1
ATOM 757 N N . ARG A 1 99 ? 5.549 -5.760 -8.633 1.00 96.50 99 ARG A N 1
ATOM 758 C CA . ARG A 1 99 ? 6.174 -6.923 -9.284 1.00 96.50 99 ARG A CA 1
ATOM 759 C C . ARG A 1 99 ? 6.056 -6.857 -10.802 1.00 96.50 99 ARG A C 1
ATOM 761 O O . ARG A 1 99 ? 7.053 -7.092 -11.472 1.00 96.50 99 ARG A O 1
ATOM 768 N N . GLU A 1 100 ? 4.890 -6.494 -11.332 1.00 96.31 100 GLU A N 1
ATOM 769 C CA . GLU A 1 100 ? 4.677 -6.305 -12.776 1.00 96.31 100 GLU A CA 1
ATOM 770 C C . GLU A 1 100 ? 5.634 -5.255 -13.355 1.00 96.31 100 GLU A C 1
ATOM 772 O O . GLU A 1 100 ? 6.331 -5.523 -14.331 1.00 96.31 100 GLU A O 1
ATOM 777 N N . 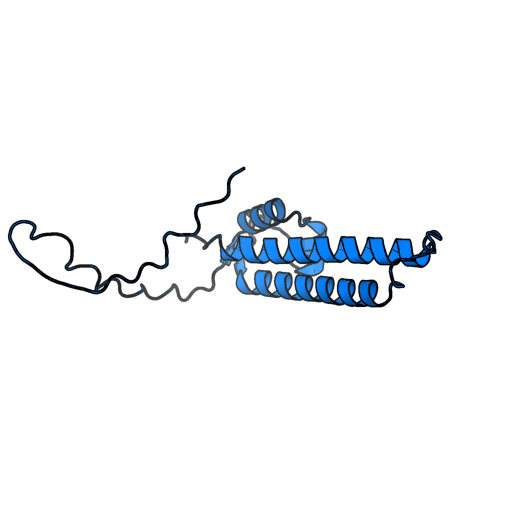LEU A 1 101 ? 5.722 -4.082 -12.717 1.00 93.62 101 LEU A N 1
ATOM 778 C CA . LEU A 1 101 ? 6.626 -3.015 -13.149 1.00 93.62 101 LEU A CA 1
ATOM 779 C C . LEU A 1 101 ? 8.092 -3.430 -13.041 1.00 93.62 101 LEU A C 1
ATOM 781 O O . LEU A 1 101 ? 8.870 -3.157 -13.949 1.00 93.62 101 LEU A O 1
ATOM 785 N N . SER A 1 102 ? 8.467 -4.112 -11.957 1.00 91.75 102 SER A N 1
ATOM 786 C CA . SER A 1 102 ? 9.845 -4.567 -11.745 1.00 91.75 102 SER A CA 1
ATOM 787 C C . SER A 1 102 ? 10.255 -5.650 -12.744 1.00 91.75 102 SER A C 1
ATOM 789 O O . SER A 1 102 ? 11.386 -5.636 -13.215 1.00 91.75 102 SER A O 1
ATOM 791 N N . ALA A 1 103 ? 9.343 -6.559 -13.101 1.00 90.69 103 ALA A N 1
ATOM 792 C CA . ALA A 1 103 ? 9.581 -7.597 -14.105 1.00 90.69 103 ALA A CA 1
ATOM 793 C C . ALA A 1 103 ? 9.727 -7.025 -15.524 1.00 90.69 103 ALA A C 1
ATOM 795 O O . ALA A 1 103 ? 10.404 -7.620 -16.357 1.00 90.69 103 ALA A O 1
ATOM 796 N N . ALA A 1 104 ? 9.114 -5.868 -15.794 1.00 89.06 104 ALA A N 1
ATOM 797 C CA . ALA A 1 104 ? 9.244 -5.159 -17.063 1.00 89.06 104 ALA A CA 1
ATOM 798 C C . ALA A 1 104 ? 10.546 -4.342 -17.181 1.00 89.06 104 ALA A C 1
ATOM 800 O O . ALA A 1 104 ? 10.851 -3.832 -18.262 1.00 89.06 104 ALA A O 1
ATOM 801 N N . LEU A 1 105 ? 11.316 -4.184 -16.095 1.00 88.25 105 LEU A N 1
ATOM 802 C CA . LEU A 1 105 ? 12.590 -3.473 -16.144 1.00 88.25 105 LEU A CA 1
ATOM 803 C C . LEU A 1 105 ? 13.664 -4.329 -16.828 1.00 88.25 105 LEU A C 1
ATOM 805 O O . LEU A 1 105 ? 13.739 -5.537 -16.594 1.00 88.25 105 LEU A O 1
ATOM 809 N N . PRO A 1 106 ? 14.540 -3.715 -17.642 1.00 85.75 106 PRO A N 1
ATOM 810 C CA . PRO A 1 106 ? 15.665 -4.435 -18.213 1.00 85.75 106 PRO A CA 1
ATOM 811 C C . PRO A 1 106 ? 16.610 -4.926 -17.105 1.00 85.75 106 PRO A C 1
ATOM 813 O O . PRO A 1 106 ? 16.699 -4.296 -16.043 1.00 85.75 106 PRO A O 1
ATOM 816 N N . PRO A 1 107 ? 17.370 -6.006 -17.356 1.00 82.94 107 PRO A N 1
ATOM 817 C CA . PRO A 1 107 ? 18.382 -6.468 -16.420 1.00 82.94 107 PRO A CA 1
ATOM 818 C C . PRO A 1 107 ? 19.411 -5.361 -16.131 1.00 82.94 107 PRO A C 1
ATOM 820 O O . PRO A 1 107 ? 19.639 -4.484 -16.977 1.00 82.94 107 PRO A O 1
ATOM 823 N N . PRO A 1 108 ? 20.049 -5.384 -14.947 1.00 78.75 108 PRO A N 1
ATOM 824 C CA . PRO A 1 108 ? 21.067 -4.407 -14.588 1.00 78.75 108 PRO A CA 1
ATOM 825 C C . PRO A 1 108 ? 22.172 -4.397 -15.647 1.00 78.75 108 PRO A C 1
ATOM 827 O O . PRO A 1 108 ? 22.763 -5.424 -15.975 1.00 78.75 108 PRO A O 1
ATOM 830 N N . ASN A 1 109 ? 22.404 -3.221 -16.226 1.00 75.50 109 ASN A N 1
ATOM 831 C CA . ASN A 1 109 ? 23.278 -3.073 -17.377 1.00 75.50 109 ASN A CA 1
ATOM 832 C C . ASN A 1 109 ? 24.743 -3.302 -16.983 1.00 75.50 109 ASN A C 1
ATOM 834 O O . ASN A 1 109 ? 25.334 -2.474 -16.289 1.00 75.50 109 ASN A O 1
ATOM 838 N N . SER A 1 110 ? 25.344 -4.382 -17.480 1.00 68.31 110 SER A N 1
ATOM 839 C CA . SER A 1 110 ? 26.758 -4.709 -17.263 1.00 68.31 110 SER A CA 1
ATOM 840 C C . SER A 1 110 ? 27.718 -3.679 -17.870 1.00 68.31 110 SER A C 1
ATOM 842 O O . SER A 1 110 ? 28.845 -3.547 -17.407 1.00 68.31 110 SER A O 1
ATOM 844 N N . TYR A 1 111 ? 27.273 -2.920 -18.876 1.00 71.25 111 TYR A N 1
ATOM 845 C CA . TYR A 1 111 ? 28.095 -1.950 -19.608 1.00 71.25 111 TYR A CA 1
ATOM 846 C C . TYR A 1 111 ? 27.903 -0.498 -19.140 1.00 71.25 111 TYR A C 1
ATOM 848 O O . TYR A 1 111 ? 28.343 0.429 -19.817 1.00 71.25 111 TYR A O 1
ATOM 856 N N . GLY A 1 112 ? 27.208 -0.271 -18.017 1.00 74.12 112 GLY A N 1
ATOM 857 C CA . GLY A 1 112 ? 27.117 1.048 -17.376 1.00 74.12 112 GLY A CA 1
ATOM 858 C C . GLY A 1 112 ? 26.349 2.129 -18.150 1.00 74.12 112 GLY A C 1
ATOM 859 O O . GLY A 1 112 ? 26.405 3.296 -17.765 1.00 74.12 112 GLY A O 1
ATOM 860 N N . ARG A 1 113 ? 25.611 1.797 -19.226 1.00 78.00 113 ARG A N 1
ATOM 861 C CA . ARG A 1 113 ? 24.771 2.806 -19.901 1.00 78.00 113 ARG A CA 1
ATOM 862 C C . ARG A 1 113 ? 23.616 3.217 -18.985 1.00 78.00 113 ARG A C 1
ATOM 864 O O . ARG A 1 113 ? 22.968 2.330 -18.415 1.00 78.00 113 ARG A O 1
ATOM 871 N N . PRO A 1 114 ? 23.318 4.522 -18.884 1.00 78.75 114 PRO A N 1
ATOM 872 C CA . PRO A 1 114 ? 22.256 5.016 -18.024 1.00 78.75 114 PRO A CA 1
ATOM 873 C C . PRO A 1 114 ? 20.880 4.495 -18.475 1.00 78.75 114 PRO A C 1
ATOM 875 O O . PRO A 1 114 ? 20.635 4.349 -19.676 1.00 78.75 114 PRO A O 1
ATOM 878 N N . PRO A 1 115 ? 19.960 4.224 -17.532 1.00 83.25 115 PRO A N 1
ATOM 879 C CA . PRO A 1 115 ? 18.622 3.744 -17.851 1.00 83.25 115 PRO A CA 1
ATOM 880 C C . PRO A 1 115 ? 17.796 4.807 -18.587 1.00 83.25 115 PRO A C 1
ATOM 882 O O . PRO A 1 115 ? 17.844 6.002 -18.266 1.00 83.25 115 PRO A O 1
ATOM 885 N N . LEU A 1 116 ? 16.975 4.352 -19.539 1.00 88.00 116 LEU A N 1
ATOM 886 C CA . LEU A 1 116 ? 16.016 5.206 -20.241 1.00 88.00 116 LEU A CA 1
ATOM 887 C C . LEU A 1 116 ? 15.078 5.917 -19.245 1.00 88.00 116 LEU A C 1
ATOM 889 O O . LEU A 1 116 ? 14.797 5.373 -18.171 1.00 88.00 116 LEU A O 1
ATOM 893 N N . PRO A 1 117 ? 14.569 7.121 -19.575 1.00 90.19 117 PRO A N 1
ATOM 894 C CA . PRO A 1 117 ? 13.625 7.840 -18.718 1.00 90.19 117 PRO A CA 1
ATOM 895 C C . PRO A 1 117 ? 12.426 6.986 -18.279 1.00 90.19 117 PRO A C 1
ATOM 897 O O . PRO A 1 117 ? 12.102 6.974 -17.097 1.00 90.19 117 PRO A O 1
ATOM 900 N N . CYS A 1 118 ? 11.836 6.202 -19.187 1.00 89.44 118 CYS A N 1
ATOM 901 C CA . CYS A 1 118 ? 10.717 5.308 -18.874 1.00 89.44 118 CYS A CA 1
ATOM 902 C C . CYS A 1 118 ? 11.075 4.243 -17.823 1.00 89.44 118 CYS A C 1
ATOM 904 O O . CYS A 1 118 ? 10.294 4.013 -16.904 1.00 89.44 118 CYS A O 1
ATOM 906 N N . HIS A 1 119 ? 12.273 3.652 -17.890 1.00 90.06 119 HIS A N 1
ATOM 907 C CA . HIS A 1 119 ? 12.740 2.676 -16.900 1.00 90.06 119 HIS A CA 1
ATOM 908 C C . HIS A 1 119 ? 12.966 3.321 -15.530 1.00 90.06 119 HIS A C 1
ATOM 910 O O . HIS A 1 119 ? 12.670 2.714 -14.506 1.00 90.06 119 HIS A O 1
ATOM 916 N N . ARG A 1 120 ? 13.459 4.567 -15.495 1.00 90.00 120 ARG A N 1
ATOM 917 C CA . ARG A 1 120 ? 13.617 5.320 -14.240 1.00 90.00 120 ARG A CA 1
ATOM 918 C C . ARG A 1 120 ? 12.268 5.605 -13.587 1.00 90.00 120 ARG A C 1
ATOM 920 O O . ARG A 1 120 ? 12.137 5.416 -12.380 1.00 90.00 120 ARG A O 1
ATOM 927 N N . THR A 1 121 ? 11.278 6.024 -14.374 1.00 92.88 121 THR A N 1
ATOM 928 C CA . THR A 1 121 ? 9.916 6.265 -13.884 1.00 92.88 121 THR A CA 1
ATOM 929 C C . THR A 1 121 ? 9.281 4.975 -13.372 1.00 92.88 121 THR A C 1
ATOM 931 O O . THR A 1 121 ? 8.837 4.950 -12.230 1.00 92.88 121 THR A O 1
ATOM 934 N N . ALA A 1 122 ? 9.336 3.887 -14.145 1.00 92.19 122 ALA A N 1
ATOM 935 C CA . ALA A 1 122 ? 8.794 2.590 -13.737 1.00 92.19 122 ALA A CA 1
ATOM 936 C C . ALA A 1 122 ? 9.473 2.040 -12.470 1.00 92.19 122 ALA A C 1
ATOM 938 O O . ALA A 1 122 ? 8.801 1.538 -11.574 1.00 92.19 122 ALA A O 1
ATOM 939 N N . ALA A 1 123 ? 10.796 2.187 -12.342 1.00 92.25 123 ALA A N 1
ATOM 940 C CA . ALA A 1 123 ? 11.522 1.782 -11.139 1.00 92.25 123 ALA A CA 1
ATOM 941 C C . ALA A 1 123 ? 11.137 2.621 -9.910 1.00 92.25 123 ALA A C 1
ATOM 943 O O . ALA A 1 123 ? 11.027 2.094 -8.801 1.00 92.25 123 ALA A O 1
ATOM 944 N N . ARG A 1 124 ? 10.923 3.931 -10.093 1.00 94.81 124 ARG A N 1
ATOM 945 C CA . ARG A 1 124 ? 10.444 4.812 -9.023 1.00 94.81 124 ARG A CA 1
ATOM 946 C C . ARG A 1 124 ? 9.032 4.430 -8.589 1.00 94.81 124 ARG A C 1
ATOM 948 O O . ARG A 1 124 ? 8.808 4.272 -7.394 1.00 94.81 124 ARG A O 1
ATOM 955 N N . GLU A 1 125 ? 8.128 4.240 -9.542 1.00 96.12 125 GLU A N 1
ATOM 956 C CA . GLU A 1 125 ? 6.744 3.841 -9.288 1.00 96.12 125 GLU A CA 1
ATOM 957 C C . GLU A 1 125 ? 6.684 2.481 -8.581 1.00 96.12 125 GLU A C 1
ATOM 959 O O . GLU A 1 125 ? 6.024 2.347 -7.555 1.00 96.12 125 GLU A O 1
ATOM 964 N N . ALA A 1 126 ? 7.460 1.492 -9.037 1.00 95.12 126 ALA A N 1
ATOM 965 C CA . ALA A 1 126 ? 7.560 0.196 -8.369 1.00 95.12 126 ALA A CA 1
ATOM 966 C C . ALA A 1 126 ? 8.022 0.340 -6.910 1.00 95.12 126 ALA A C 1
ATOM 968 O O . ALA A 1 126 ? 7.456 -0.281 -6.012 1.00 95.12 126 ALA A O 1
ATOM 969 N N . LYS A 1 127 ? 9.017 1.196 -6.643 1.00 96.25 127 LYS A N 1
ATOM 970 C CA . LYS A 1 127 ? 9.498 1.469 -5.281 1.00 96.25 127 LYS A CA 1
ATOM 971 C C . LYS A 1 127 ? 8.438 2.152 -4.413 1.00 96.25 127 LYS A C 1
ATOM 973 O O . LYS A 1 127 ? 8.334 1.836 -3.228 1.00 96.25 127 LYS A O 1
ATOM 978 N N . GLU A 1 128 ? 7.686 3.094 -4.971 1.00 96.88 128 GLU A N 1
ATOM 979 C CA . GLU A 1 128 ? 6.584 3.769 -4.278 1.00 96.88 128 GLU A CA 1
ATOM 980 C C . GLU A 1 128 ? 5.457 2.776 -3.952 1.00 96.88 128 GLU A C 1
ATOM 982 O O . GLU A 1 128 ? 4.999 2.736 -2.812 1.00 96.88 128 GLU A O 1
ATOM 987 N N . LEU A 1 129 ? 5.113 1.881 -4.880 1.00 96.56 129 LEU A N 1
ATOM 988 C CA . LEU A 1 129 ? 4.125 0.821 -4.665 1.00 96.56 129 LEU A CA 1
ATOM 989 C C . LEU A 1 129 ? 4.557 -0.208 -3.613 1.00 96.56 129 LEU A C 1
ATOM 991 O O . LEU A 1 129 ? 3.729 -0.622 -2.808 1.00 96.56 129 LEU A O 1
ATOM 995 N N . VAL A 1 130 ? 5.839 -0.588 -3.555 1.00 97.62 130 VAL A N 1
ATOM 996 C CA . VAL A 1 130 ? 6.350 -1.453 -2.469 1.00 97.62 130 VAL A CA 1
ATOM 997 C C . VAL A 1 130 ? 6.231 -0.759 -1.112 1.00 97.62 130 VAL A C 1
ATOM 999 O O . VAL A 1 130 ? 5.875 -1.383 -0.116 1.00 97.62 130 VAL A O 1
ATOM 1002 N N . ARG A 1 131 ? 6.520 0.545 -1.041 1.00 96.69 131 ARG A N 1
ATOM 1003 C CA . ARG A 1 131 ? 6.346 1.302 0.208 1.00 96.69 131 ARG A CA 1
ATOM 1004 C C . ARG A 1 131 ? 4.880 1.358 0.615 1.00 96.69 131 ARG A C 1
ATOM 1006 O O . ARG A 1 131 ? 4.584 1.131 1.783 1.00 96.69 131 ARG A O 1
ATOM 1013 N N . ALA A 1 132 ? 3.989 1.607 -0.342 1.00 95.56 132 ALA A N 1
ATOM 1014 C CA . ALA A 1 132 ? 2.555 1.596 -0.104 1.00 95.56 132 ALA A CA 1
ATOM 1015 C C . ALA A 1 132 ? 2.091 0.224 0.403 1.00 95.56 132 ALA A C 1
ATOM 1017 O O . ALA A 1 132 ? 1.439 0.168 1.439 1.00 95.56 132 ALA A O 1
ATOM 1018 N N . SER A 1 133 ? 2.483 -0.886 -0.238 1.00 97.50 133 SER A N 1
ATOM 1019 C CA . SER A 1 133 ? 2.072 -2.222 0.219 1.00 97.50 133 SER A CA 1
ATOM 1020 C C . SER A 1 133 ? 2.496 -2.490 1.661 1.00 97.50 133 SER A C 1
ATOM 1022 O O . SER A 1 133 ? 1.696 -2.952 2.467 1.00 97.50 133 SER A O 1
ATOM 1024 N N . LEU A 1 134 ? 3.731 -2.128 2.022 1.00 97.38 134 LEU A N 1
ATOM 1025 C CA . LEU A 1 134 ? 4.223 -2.284 3.392 1.00 97.38 134 LEU A CA 1
ATOM 1026 C C . LEU A 1 134 ? 3.466 -1.401 4.393 1.00 97.38 134 LEU A C 1
ATOM 1028 O O . LEU A 1 134 ? 3.180 -1.859 5.495 1.00 97.38 134 LEU A O 1
ATOM 1032 N N . ALA A 1 135 ? 3.126 -0.165 4.019 1.00 96.88 135 ALA A N 1
ATOM 1033 C CA . ALA A 1 135 ? 2.330 0.725 4.861 1.00 96.88 135 ALA A CA 1
ATOM 1034 C C . ALA A 1 135 ? 0.932 0.142 5.119 1.00 96.88 135 ALA A C 1
ATOM 1036 O O . ALA A 1 135 ? 0.491 0.060 6.263 1.00 96.88 135 ALA A O 1
ATOM 1037 N N . TRP A 1 136 ? 0.257 -0.345 4.079 1.00 96.62 136 TRP A N 1
ATOM 1038 C CA . TRP A 1 136 ? -1.072 -0.945 4.210 1.00 96.62 136 TRP A CA 1
ATOM 1039 C C . TRP A 1 136 ? -1.067 -2.253 5.005 1.00 96.62 136 TRP A C 1
ATOM 1041 O O . TRP A 1 136 ? -1.967 -2.478 5.817 1.00 96.62 136 TRP A O 1
ATOM 1051 N N . GLU A 1 137 ? -0.032 -3.079 4.849 1.00 96.25 137 GLU A N 1
ATOM 1052 C CA . GLU A 1 137 ? 0.154 -4.278 5.671 1.00 96.25 137 GLU A CA 1
ATOM 1053 C C . GLU A 1 137 ? 0.411 -3.920 7.142 1.00 96.25 137 GLU A C 1
ATOM 1055 O O . GLU A 1 137 ? -0.184 -4.505 8.048 1.00 96.25 137 GLU A O 1
ATOM 1060 N N . ALA A 1 138 ? 1.250 -2.910 7.396 1.00 94.25 138 ALA A N 1
ATOM 1061 C CA . ALA A 1 138 ? 1.512 -2.411 8.742 1.00 94.25 138 ALA A CA 1
ATOM 1062 C C . ALA A 1 138 ? 0.247 -1.831 9.388 1.00 94.25 138 ALA A C 1
ATOM 1064 O O . ALA A 1 138 ? 0.017 -2.044 10.578 1.00 94.25 138 ALA A O 1
ATOM 1065 N N . MET A 1 139 ? -0.598 -1.149 8.611 1.00 93.50 139 MET A N 1
ATOM 1066 C CA . MET A 1 139 ? -1.888 -0.648 9.078 1.00 93.50 139 MET A CA 1
ATOM 1067 C C . MET A 1 139 ? -2.812 -1.796 9.496 1.00 93.50 139 MET A C 1
ATOM 1069 O O . MET A 1 139 ? -3.359 -1.768 10.598 1.00 93.50 139 MET A O 1
ATOM 1073 N N . ALA A 1 140 ? -2.947 -2.827 8.656 1.00 92.56 140 ALA A N 1
ATOM 1074 C CA . ALA A 1 140 ? -3.724 -4.022 8.980 1.00 92.56 140 ALA A CA 1
ATOM 1075 C C . ALA A 1 140 ? -3.196 -4.712 10.250 1.00 92.56 140 ALA A C 1
ATOM 1077 O O . ALA A 1 140 ? -3.973 -5.064 11.135 1.00 92.56 140 ALA A O 1
ATOM 1078 N N . GLY A 1 141 ? -1.873 -4.852 10.373 1.00 90.94 141 GLY A N 1
ATOM 1079 C CA . GLY A 1 141 ? -1.228 -5.405 11.562 1.00 90.94 141 GLY A CA 1
ATOM 1080 C C . GLY A 1 141 ? -1.482 -4.575 12.823 1.00 90.94 141 GLY A C 1
ATOM 1081 O O . GLY A 1 141 ? -1.814 -5.134 13.864 1.00 90.94 141 GLY A O 1
ATOM 1082 N N . ALA A 1 142 ? -1.388 -3.246 12.739 1.00 89.44 142 ALA A N 1
ATOM 1083 C CA . ALA A 1 142 ? -1.662 -2.351 13.862 1.00 89.44 142 ALA A CA 1
ATOM 1084 C C . ALA A 1 142 ? -3.118 -2.459 14.345 1.00 89.44 142 ALA A C 1
ATOM 1086 O O . ALA A 1 142 ? -3.360 -2.510 15.549 1.00 89.44 142 ALA A O 1
ATOM 1087 N N . LEU A 1 143 ? -4.076 -2.562 13.419 1.00 87.06 143 LEU A N 1
ATOM 1088 C CA . LEU A 1 143 ? -5.496 -2.746 13.740 1.00 87.06 143 LEU A CA 1
ATOM 1089 C C . LEU A 1 143 ? -5.799 -4.118 14.364 1.00 87.06 143 LEU A C 1
ATOM 1091 O O . LEU A 1 143 ? -6.709 -4.227 15.176 1.00 87.06 143 LEU A O 1
ATOM 1095 N N . LEU A 1 144 ? -5.050 -5.163 14.010 1.00 85.12 144 LEU A N 1
ATOM 1096 C CA . LEU A 1 144 ? -5.208 -6.494 14.609 1.00 85.12 144 LEU A CA 1
ATOM 1097 C C . LEU A 1 144 ? -4.525 -6.617 15.979 1.00 85.12 144 LEU A C 1
ATOM 1099 O O . LEU A 1 144 ? -5.007 -7.341 16.850 1.00 85.12 144 LEU A O 1
ATOM 1103 N N . ASN A 1 145 ? -3.397 -5.927 16.164 1.00 79.12 145 ASN A N 1
ATOM 1104 C CA . ASN A 1 145 ? -2.619 -5.959 17.404 1.00 79.12 145 ASN A CA 1
ATOM 1105 C C . ASN A 1 145 ? -3.241 -5.099 18.505 1.00 79.12 145 ASN A C 1
ATOM 1107 O O . ASN A 1 145 ? -3.133 -5.442 19.683 1.00 79.12 145 ASN A O 1
ATOM 1111 N N . ASN A 1 146 ? -3.923 -4.015 18.132 1.00 69.56 146 ASN A N 1
ATOM 1112 C CA . ASN A 1 146 ? -4.798 -3.286 19.036 1.00 69.56 146 ASN A CA 1
ATOM 1113 C C . ASN A 1 146 ? -6.062 -4.128 19.253 1.00 69.56 146 ASN A C 1
ATOM 1115 O O . ASN A 1 146 ? -7.101 -3.868 18.658 1.00 69.56 146 ASN A O 1
ATOM 1119 N N . ARG A 1 147 ? -5.967 -5.186 20.068 1.00 58.97 147 ARG A N 1
ATOM 1120 C CA . ARG A 1 147 ? -7.144 -5.918 20.551 1.00 58.97 147 ARG A CA 1
ATOM 1121 C C . ARG A 1 147 ? -8.001 -4.936 21.343 1.00 58.97 147 ARG A C 1
ATOM 1123 O O . ARG A 1 147 ? -7.676 -4.601 22.477 1.00 58.97 147 ARG A O 1
ATOM 1130 N N . TRP A 1 148 ? -9.025 -4.440 20.660 1.00 60.53 148 TRP A N 1
ATOM 1131 C CA . TRP A 1 148 ? -9.972 -3.416 21.070 1.00 60.53 148 TRP A CA 1
ATOM 1132 C C . TRP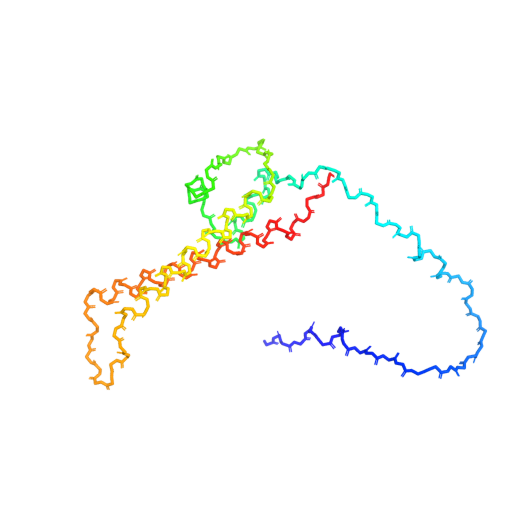 A 1 148 ? -10.544 -3.757 22.446 1.00 60.53 148 TRP A C 1
ATOM 1134 O O . TRP A 1 148 ? -11.388 -4.638 22.565 1.00 60.53 148 TRP A O 1
ATOM 1144 N N . THR A 1 149 ? -10.018 -3.117 23.490 1.00 49.22 149 THR A N 1
ATOM 1145 C CA . THR A 1 149 ? -10.545 -3.238 24.852 1.00 49.22 149 THR A CA 1
ATOM 1146 C C . THR A 1 149 ? -11.960 -2.672 24.871 1.00 49.22 149 THR A C 1
ATOM 1148 O O . THR A 1 149 ? -12.145 -1.512 24.480 1.00 49.22 149 THR A O 1
ATOM 1151 N N . GLU A 1 150 ? -12.922 -3.505 25.275 1.00 48.41 150 GLU A N 1
ATOM 1152 C CA . GLU A 1 150 ? -14.332 -3.141 25.478 1.00 48.41 150 GLU A CA 1
ATOM 1153 C C . GLU A 1 150 ? -14.475 -1.944 26.434 1.00 48.41 150 GLU A C 1
ATOM 1155 O O . GLU A 1 150 ? -13.826 -1.947 27.506 1.00 48.41 150 GLU A O 1
#

Foldseek 3Di:
DDDDDPPDPDDDDDDDDDDDDDDPDDDPCPVPVPVPPPPPDAQWDALVLLVVLCVQLVNDQVNLCVQLVDHRDNGRTHRLVSSLVSLQVLLVVLQVLLVVLVVPADDDDPVPDDDDPVNVVSNVSSVVSNSSSSSSNSSSVSSVVPRPDD

pLDDT: mean 74.2, std 21.6, range [33.44, 98.06]

Sequence (150 aa):
MLHARFAAWLRSASDAPESSDGRQAYHSDIRELSADPWSTHLPTARGRDVQSAMWLSGVSSRDFAEVVGIGLSPHLVAPADHIVARCRQHSEICARRARELSAALPPPNSYGRPPLPCHRTAAREAKELVRASLAWEAMAGALLNNRWTE

Secondary structure (DSSP, 8-state):
-----STTS----------------S-SSGGG-------SSPPEEEHHHHHHHHHHHT--HHHHHHHH-----TT-EEEHHHHHHHHHHHHHHHHHHHHHHHHTSPPP-TT-PPPPHHHHHHHHHHHHHHHHHHHHHHHHHHHHHS----

Radius of gyration: 24.47 Å; chains: 1; bounding box: 49×48×71 Å